Protein AF-A0A484YVV5-F1 (afdb_monomer_lite)

Foldseek 3Di:
DVVVVVVVVVVVVVPDDPCNVVVVLVVVLVVCCVVPVVVSVVVVVVSVVVCVVVDDPPQQVCLQVVLVVLVVVVVVVVVVCVVDVPDDDDPVNVVVSVVSSVVSCVRYPDPVVVVVVVVPPPPPCVVVDPDDDDDDDDDDDDDDDDDDFDDDPNDTDDDD

Structure (mmCIF, N/CA/C/O backbone):
data_AF-A0A484YVV5-F1
#
_entry.id   AF-A0A484YVV5-F1
#
loop_
_atom_site.group_PDB
_atom_site.id
_atom_site.type_symbol
_atom_site.label_atom_id
_atom_site.label_alt_id
_atom_site.label_comp_id
_atom_site.label_asym_id
_atom_site.label_entity_id
_atom_site.label_seq_id
_atom_site.pdbx_PDB_ins_code
_atom_site.Cartn_x
_atom_site.Cartn_y
_atom_site.Cartn_z
_atom_site.occupancy
_atom_site.B_iso_or_equiv
_atom_site.auth_seq_id
_atom_site.auth_comp_id
_atom_site.auth_asym_id
_atom_site.auth_atom_id
_atom_site.pdbx_PDB_model_num
ATOM 1 N N . MET A 1 1 ? -11.527 -21.942 -30.616 1.00 62.88 1 MET A N 1
ATOM 2 C CA . MET A 1 1 ? -10.058 -21.786 -30.721 1.00 62.88 1 MET A CA 1
ATOM 3 C C . MET A 1 1 ? -9.545 -20.407 -30.316 1.00 62.88 1 MET A C 1
ATOM 5 O O . MET A 1 1 ? -8.577 -20.371 -29.570 1.00 62.88 1 MET A O 1
ATOM 9 N N . GLY A 1 2 ? -10.124 -19.282 -30.763 1.00 82.50 2 GLY A N 1
ATOM 10 C CA . GLY A 1 2 ? -9.693 -17.951 -30.287 1.00 82.50 2 GLY A CA 1
ATOM 11 C C . GLY A 1 2 ? -10.074 -17.674 -28.826 1.00 82.50 2 GLY A C 1
ATOM 12 O O . GLY A 1 2 ? -9.219 -17.324 -28.019 1.00 82.50 2 GLY A O 1
ATOM 13 N N . ILE A 1 3 ? -11.339 -17.938 -28.475 1.00 90.81 3 ILE A N 1
ATOM 14 C CA . ILE A 1 3 ? -11.891 -17.720 -27.126 1.00 90.81 3 ILE A CA 1
ATOM 15 C C . ILE A 1 3 ? -11.144 -18.524 -26.057 1.00 90.81 3 ILE A C 1
ATOM 17 O O . ILE A 1 3 ? -10.842 -17.990 -24.997 1.00 90.81 3 ILE A O 1
ATOM 21 N N . ASP A 1 4 ? -10.761 -19.765 -26.362 1.00 89.94 4 ASP A N 1
ATOM 22 C CA . ASP A 1 4 ? -10.043 -20.635 -25.423 1.00 89.94 4 ASP A CA 1
ATOM 23 C C . ASP A 1 4 ? -8.667 -20.054 -25.047 1.00 89.94 4 ASP A C 1
ATOM 25 O O . ASP A 1 4 ? -8.270 -20.073 -23.882 1.00 89.94 4 ASP A O 1
ATOM 29 N N . LYS A 1 5 ? -7.951 -19.468 -26.020 1.00 87.94 5 LYS A N 1
ATOM 30 C CA . LYS A 1 5 ? -6.664 -18.795 -25.779 1.00 87.94 5 LYS A CA 1
ATOM 31 C C . LYS A 1 5 ? -6.841 -17.524 -24.953 1.00 87.94 5 LYS A C 1
ATOM 33 O O . LYS A 1 5 ? -6.091 -17.312 -24.001 1.00 87.94 5 LYS A O 1
ATOM 38 N N . THR A 1 6 ? -7.847 -16.710 -25.269 1.00 89.38 6 THR A N 1
ATOM 39 C CA . THR A 1 6 ? -8.160 -15.497 -24.500 1.00 89.38 6 THR A CA 1
ATOM 40 C C . THR A 1 6 ? -8.554 -15.839 -23.062 1.00 89.38 6 THR A C 1
ATOM 42 O O . THR A 1 6 ? -8.088 -15.195 -22.126 1.00 89.38 6 THR A O 1
ATOM 45 N N . GLN A 1 7 ? -9.333 -16.903 -22.856 1.00 90.88 7 GLN A N 1
ATOM 46 C CA . GLN A 1 7 ? -9.727 -17.360 -21.524 1.00 90.88 7 GLN A CA 1
ATOM 47 C C . GLN A 1 7 ? -8.516 -17.816 -20.698 1.00 90.88 7 GLN A C 1
ATOM 49 O O . GLN A 1 7 ? -8.401 -17.461 -19.524 1.00 90.88 7 GLN A O 1
ATOM 54 N N . GLN A 1 8 ? -7.570 -18.532 -21.313 1.00 90.50 8 GLN A N 1
ATOM 55 C CA . GLN A 1 8 ? -6.312 -18.911 -20.662 1.00 90.50 8 GLN A CA 1
ATOM 56 C C . GLN A 1 8 ? -5.442 -17.693 -20.316 1.00 90.50 8 GLN A C 1
ATOM 58 O O . GLN A 1 8 ? -4.835 -17.656 -19.244 1.00 90.50 8 GLN A O 1
ATOM 63 N N . GLN A 1 9 ? -5.395 -16.681 -21.188 1.00 87.44 9 GLN A N 1
ATOM 64 C CA . GLN A 1 9 ? -4.662 -15.439 -20.927 1.00 87.44 9 GLN A CA 1
ATOM 65 C C . GLN A 1 9 ? -5.273 -14.649 -19.764 1.00 87.44 9 GLN A C 1
ATOM 67 O O . GLN A 1 9 ? -4.542 -14.253 -18.856 1.00 87.44 9 GLN A O 1
ATOM 72 N N . LEU A 1 10 ? -6.597 -14.484 -19.735 1.00 89.81 10 LEU A N 1
ATOM 73 C CA . LEU A 1 10 ? -7.298 -13.814 -18.635 1.00 89.81 10 LEU A CA 1
ATOM 74 C C . LEU A 1 10 ? -7.107 -14.562 -17.310 1.00 89.81 10 LEU A C 1
ATOM 76 O O . LEU A 1 10 ? -6.775 -13.949 -16.296 1.00 89.81 10 LEU A O 1
ATOM 80 N N . ALA A 1 11 ? -7.213 -15.894 -17.325 1.00 90.44 11 ALA A N 1
ATOM 81 C CA . ALA A 1 11 ? -6.955 -16.717 -16.146 1.00 90.44 11 ALA A CA 1
ATOM 82 C C . ALA A 1 11 ? -5.512 -16.576 -15.637 1.00 90.44 11 ALA A C 1
ATOM 84 O O . ALA A 1 11 ? -5.268 -16.658 -14.434 1.00 90.44 11 ALA A O 1
ATOM 85 N N . ARG A 1 12 ? -4.543 -16.349 -16.532 1.00 87.12 12 ARG A N 1
ATOM 86 C CA . ARG A 1 12 ? -3.152 -16.091 -16.148 1.00 87.12 12 ARG A CA 1
ATOM 87 C C . ARG A 1 12 ? -2.987 -14.711 -15.516 1.00 87.12 12 ARG A C 1
ATOM 89 O O . ARG A 1 12 ? -2.306 -14.624 -14.499 1.00 87.12 12 ARG A O 1
ATOM 96 N N . LEU A 1 13 ? -3.615 -13.673 -16.075 1.00 88.19 13 LEU A N 1
ATOM 97 C CA . LEU A 1 13 ? -3.556 -12.307 -15.537 1.00 88.19 13 LEU A CA 1
ATOM 98 C C . LEU A 1 13 ? -4.133 -12.228 -14.120 1.00 88.19 13 LEU A C 1
ATOM 100 O O . LEU A 1 13 ? -3.505 -11.646 -13.243 1.00 88.19 13 LEU A O 1
ATOM 104 N N . LEU A 1 14 ? -5.260 -12.899 -13.868 1.00 86.69 14 LEU A N 1
ATOM 105 C CA . LEU A 1 14 ? -5.895 -12.936 -12.543 1.00 86.69 14 LEU A CA 1
ATOM 106 C C . LEU A 1 14 ? -5.056 -13.645 -11.465 1.00 86.69 14 LEU A C 1
ATOM 108 O O . LEU A 1 14 ? -5.332 -13.497 -10.279 1.00 86.69 14 LEU A O 1
ATOM 112 N N . ARG A 1 15 ? -4.046 -14.432 -11.857 1.00 87.38 15 ARG A N 1
ATOM 113 C CA . ARG A 1 15 ? -3.142 -15.138 -10.930 1.00 87.38 15 ARG A CA 1
ATOM 114 C C . ARG A 1 15 ? -1.851 -14.369 -10.650 1.00 87.38 15 ARG A C 1
ATOM 116 O O . ARG A 1 15 ? -1.049 -14.832 -9.839 1.00 87.38 15 ARG A O 1
ATOM 123 N N . LEU A 1 16 ? -1.614 -13.246 -11.330 1.00 85.88 16 LEU A N 1
ATOM 124 C CA . LEU A 1 16 ? -0.447 -12.405 -11.076 1.00 85.88 16 LEU A CA 1
ATOM 125 C C . LEU A 1 16 ? -0.608 -11.664 -9.746 1.00 85.88 16 LEU A C 1
ATOM 127 O O . LEU A 1 16 ? -1.718 -11.347 -9.323 1.00 85.88 16 LEU A O 1
ATOM 131 N N . LYS A 1 17 ? 0.515 -11.379 -9.079 1.00 82.62 17 LYS A N 1
ATOM 132 C CA . LYS A 1 17 ? 0.488 -10.512 -7.900 1.00 82.62 17 LYS A CA 1
ATOM 133 C C . LYS A 1 17 ? 0.127 -9.073 -8.322 1.00 82.62 17 LYS A C 1
ATOM 135 O O . LYS A 1 17 ? 0.503 -8.670 -9.424 1.00 82.62 17 LYS A O 1
ATOM 140 N N . PRO A 1 18 ? -0.525 -8.278 -7.453 1.00 77.94 18 PRO A N 1
ATOM 141 C CA . PRO A 1 18 ? -0.880 -6.886 -7.753 1.00 77.94 18 PRO A CA 1
ATOM 142 C C . PRO A 1 18 ? 0.322 -5.994 -8.107 1.00 77.94 18 PRO A C 1
ATOM 144 O O . PRO A 1 18 ? 0.188 -5.044 -8.868 1.00 77.94 18 PRO A O 1
ATOM 147 N N . ASP A 1 19 ? 1.509 -6.323 -7.596 1.00 82.12 19 ASP A N 1
ATOM 148 C CA . ASP A 1 19 ? 2.779 -5.632 -7.841 1.00 82.12 19 ASP A CA 1
ATOM 149 C C . ASP A 1 19 ? 3.556 -6.182 -9.050 1.00 82.12 19 ASP A C 1
ATOM 151 O O . ASP A 1 19 ? 4.686 -5.757 -9.303 1.00 82.12 19 ASP A O 1
ATOM 155 N N . TRP A 1 20 ? 2.987 -7.126 -9.814 1.00 86.44 20 TRP A N 1
ATOM 156 C CA . TRP A 1 20 ? 3.711 -7.820 -10.883 1.00 86.44 20 TRP A CA 1
ATOM 157 C C . TRP A 1 20 ? 4.346 -6.851 -11.887 1.00 86.44 20 TRP A C 1
ATOM 159 O O . TRP A 1 20 ? 5.523 -7.007 -12.205 1.00 86.44 20 TRP A O 1
ATOM 169 N N . ALA A 1 21 ? 3.613 -5.825 -12.328 1.00 87.38 21 ALA A N 1
ATOM 170 C CA . ALA A 1 21 ? 4.118 -4.849 -13.295 1.00 87.38 21 ALA A CA 1
ATOM 171 C C . ALA A 1 21 ? 5.351 -4.091 -12.770 1.00 87.38 21 ALA A C 1
ATOM 173 O O . ALA A 1 21 ? 6.314 -3.897 -13.511 1.00 87.38 21 ALA A O 1
ATOM 174 N N . VAL A 1 22 ? 5.353 -3.738 -11.478 1.00 88.00 22 VAL A N 1
ATOM 175 C CA . VAL A 1 22 ? 6.482 -3.060 -10.828 1.00 88.00 22 VAL A CA 1
ATOM 176 C C . VAL A 1 22 ? 7.672 -4.015 -10.705 1.00 88.00 22 VAL A C 1
ATOM 178 O O . VAL A 1 22 ? 8.767 -3.723 -11.182 1.00 88.00 22 VAL A O 1
ATOM 181 N N . SER A 1 23 ? 7.444 -5.215 -10.168 1.00 87.19 23 SER A N 1
ATOM 182 C CA . SER A 1 23 ? 8.507 -6.214 -9.980 1.00 87.19 23 SER A CA 1
ATOM 183 C C . SER A 1 23 ? 9.170 -6.643 -11.298 1.00 87.19 23 SER A C 1
ATOM 185 O O . SER A 1 23 ? 10.386 -6.862 -11.360 1.00 87.19 23 SER A O 1
ATOM 187 N N . TYR A 1 24 ? 8.382 -6.737 -12.372 1.00 89.94 24 TYR A N 1
ATOM 188 C CA . TYR A 1 24 ? 8.872 -7.070 -13.699 1.00 89.94 24 TYR A CA 1
ATOM 189 C C . TYR A 1 24 ? 9.663 -5.909 -14.309 1.00 89.94 24 TYR A C 1
ATOM 191 O O . TYR A 1 24 ? 10.770 -6.139 -14.800 1.00 89.94 24 TYR A O 1
ATOM 199 N N . GLY A 1 25 ? 9.175 -4.668 -14.209 1.00 90.81 25 GLY A N 1
ATOM 200 C CA . GLY A 1 25 ? 9.926 -3.488 -14.646 1.00 90.81 25 GLY A CA 1
ATOM 201 C C . GLY A 1 25 ? 11.266 -3.332 -13.917 1.00 90.81 25 GLY A C 1
ATOM 202 O O . GLY A 1 25 ? 12.293 -3.140 -14.568 1.00 90.81 25 GLY A O 1
ATOM 203 N N . ASP A 1 26 ? 11.312 -3.580 -12.605 1.00 92.12 26 ASP A N 1
ATOM 204 C CA . ASP A 1 26 ? 12.568 -3.611 -11.838 1.00 92.12 26 ASP A CA 1
ATOM 205 C C . ASP A 1 26 ? 13.544 -4.675 -12.352 1.00 92.12 26 ASP A C 1
ATOM 207 O O . ASP A 1 26 ? 14.765 -4.504 -12.301 1.00 92.12 26 ASP A O 1
ATOM 211 N N . SER A 1 27 ? 13.029 -5.818 -12.811 1.00 93.00 27 SER A N 1
ATOM 212 C CA . SER A 1 27 ? 13.861 -6.870 -13.399 1.00 93.00 27 SER A CA 1
ATOM 213 C C . SER A 1 27 ? 14.438 -6.449 -14.754 1.00 93.00 27 SER A C 1
ATOM 215 O O . SER A 1 27 ? 15.595 -6.761 -15.037 1.00 93.00 27 SER A O 1
ATOM 217 N N . LEU A 1 28 ? 13.675 -5.709 -15.567 1.00 93.44 28 LEU A N 1
ATOM 218 C CA . LEU A 1 28 ? 14.128 -5.181 -16.856 1.00 93.44 28 LEU A CA 1
ATOM 219 C C . LEU A 1 28 ? 15.186 -4.094 -16.664 1.00 93.44 28 LEU A C 1
ATOM 221 O O . LEU A 1 28 ? 16.226 -4.132 -17.316 1.00 93.44 28 LEU A O 1
ATOM 225 N N . VAL A 1 29 ? 14.968 -3.178 -15.719 1.00 95.56 29 VAL A N 1
ATOM 226 C CA . VAL A 1 29 ? 15.944 -2.139 -15.368 1.00 95.56 29 VAL A CA 1
ATOM 227 C C . VAL A 1 29 ? 17.234 -2.760 -14.841 1.00 95.56 29 VAL A C 1
ATOM 229 O O . VAL A 1 29 ? 18.317 -2.366 -15.266 1.00 95.56 29 VAL A O 1
ATOM 232 N N . ARG A 1 30 ? 17.150 -3.779 -13.976 1.00 94.62 30 ARG A N 1
ATOM 233 C CA . ARG A 1 30 ? 18.340 -4.502 -13.497 1.00 94.62 30 ARG A CA 1
ATOM 234 C C . ARG A 1 30 ? 19.103 -5.187 -14.627 1.00 94.62 30 ARG A C 1
ATOM 236 O O . ARG A 1 30 ? 20.331 -5.115 -14.654 1.00 94.62 30 ARG A O 1
ATOM 243 N N . GLN A 1 31 ? 18.399 -5.818 -15.565 1.00 95.06 31 GLN A N 1
ATOM 244 C CA . GLN A 1 31 ? 19.026 -6.410 -16.750 1.00 95.06 31 GLN A CA 1
ATOM 245 C C . GLN A 1 31 ? 19.707 -5.338 -17.608 1.00 95.06 31 GLN A C 1
ATOM 247 O O . GLN A 1 31 ? 20.873 -5.492 -17.961 1.00 95.06 31 GLN A O 1
ATOM 252 N N . ALA A 1 32 ? 19.028 -4.219 -17.868 1.00 94.12 32 ALA A N 1
ATOM 253 C CA . ALA A 1 32 ? 19.579 -3.107 -18.635 1.00 94.12 32 ALA A CA 1
ATOM 254 C C . ALA A 1 32 ? 20.817 -2.491 -17.965 1.00 94.12 32 ALA A C 1
ATOM 256 O O . ALA A 1 32 ? 21.806 -2.242 -18.642 1.00 94.12 32 ALA A O 1
ATOM 257 N N . LEU A 1 33 ? 20.807 -2.311 -16.642 1.00 94.69 33 LEU A N 1
ATOM 258 C CA . LEU A 1 33 ? 21.962 -1.819 -15.881 1.00 94.69 33 LEU A CA 1
ATOM 259 C C . LEU A 1 33 ? 23.134 -2.807 -15.873 1.00 94.69 33 LEU A C 1
ATOM 261 O O . LEU A 1 33 ? 24.283 -2.384 -15.807 1.00 94.69 33 LEU A O 1
ATOM 265 N N . THR A 1 34 ? 22.855 -4.110 -15.954 1.00 93.94 34 THR A N 1
ATOM 266 C CA . THR A 1 34 ? 23.894 -5.149 -16.035 1.00 93.94 34 THR A CA 1
ATOM 267 C C . THR A 1 34 ? 24.560 -5.158 -17.411 1.00 93.94 34 THR A C 1
ATOM 269 O O . THR A 1 34 ? 25.771 -5.336 -17.506 1.00 93.94 34 THR A O 1
ATOM 272 N N . LEU A 1 35 ? 23.777 -4.960 -18.475 1.00 94.69 35 LEU A N 1
ATOM 273 C CA . LEU A 1 35 ? 24.260 -4.994 -19.858 1.00 94.69 35 LEU A CA 1
ATOM 274 C C . LEU A 1 35 ? 24.855 -3.651 -20.316 1.00 94.69 35 LEU A C 1
ATOM 276 O O . LEU A 1 35 ? 25.836 -3.637 -21.056 1.00 94.69 35 LEU A O 1
ATOM 280 N N . TRP A 1 36 ? 24.287 -2.530 -19.862 1.00 93.62 36 TRP A N 1
ATOM 281 C CA . TRP A 1 36 ? 24.638 -1.167 -20.276 1.00 93.62 36 TRP A CA 1
ATOM 282 C C . TRP A 1 36 ? 24.616 -0.193 -19.085 1.00 93.62 36 TRP A C 1
ATOM 284 O O . TRP A 1 36 ? 23.712 0.641 -18.970 1.00 93.62 36 TRP A O 1
ATOM 294 N N . PRO A 1 37 ? 25.606 -0.262 -18.181 1.00 89.12 37 PRO A N 1
ATOM 295 C CA . PRO A 1 37 ? 25.581 0.476 -16.919 1.00 89.12 37 PRO A CA 1
ATOM 296 C C . PRO A 1 37 ? 25.575 2.001 -17.079 1.00 89.12 37 PRO A C 1
ATOM 298 O O . PRO A 1 37 ? 24.992 2.682 -16.243 1.00 89.12 37 PRO A O 1
ATOM 301 N N . GLU A 1 38 ? 26.179 2.563 -18.130 1.00 90.50 38 GLU A N 1
ATOM 302 C CA . GLU A 1 38 ? 26.177 4.019 -18.348 1.00 90.50 38 GLU A CA 1
ATOM 303 C C . GLU A 1 38 ? 24.904 4.498 -19.056 1.00 90.50 38 GLU A C 1
ATOM 305 O O . GLU A 1 38 ? 24.317 5.507 -18.669 1.00 90.50 38 GLU A O 1
ATOM 310 N N . GLN A 1 39 ? 24.431 3.752 -20.056 1.00 90.50 39 GLN A N 1
ATOM 311 C CA . GLN A 1 39 ? 23.272 4.138 -20.862 1.00 90.50 39 GLN A CA 1
ATOM 312 C C . GLN A 1 39 ? 21.940 3.870 -20.146 1.00 90.50 39 GLN A C 1
ATOM 314 O O . GLN A 1 39 ? 20.964 4.579 -20.385 1.00 90.50 39 GLN A O 1
ATOM 319 N N . ALA A 1 40 ? 21.883 2.880 -19.248 1.00 92.56 40 ALA A N 1
ATOM 320 C CA . ALA A 1 40 ? 20.659 2.511 -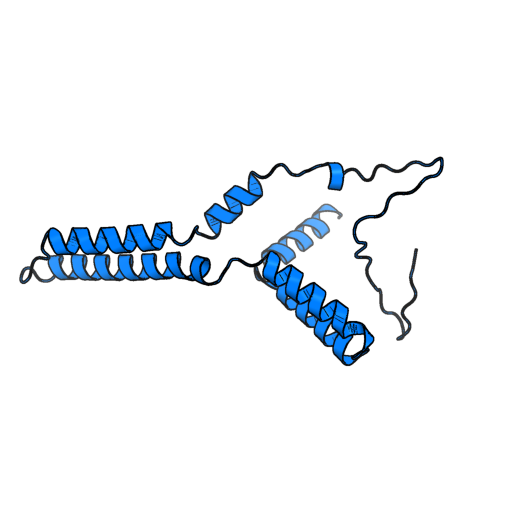18.535 1.00 92.56 40 ALA A CA 1
ATOM 321 C C . ALA A 1 40 ? 20.412 3.314 -17.241 1.00 92.56 40 ALA A C 1
ATOM 323 O O . ALA A 1 40 ? 19.322 3.224 -16.678 1.00 92.56 40 ALA A O 1
ATOM 324 N N . LYS A 1 41 ? 21.365 4.134 -16.771 1.00 92.19 41 LYS A N 1
ATOM 325 C CA . LYS A 1 41 ? 21.170 5.047 -15.622 1.00 92.19 41 LYS A CA 1
ATOM 326 C C . LYS A 1 41 ? 19.941 5.961 -15.759 1.00 92.19 41 LYS A C 1
ATOM 328 O O . LYS A 1 41 ? 19.117 5.949 -14.843 1.00 92.19 41 LYS A O 1
ATOM 333 N N . PRO A 1 42 ? 19.763 6.726 -16.856 1.00 94.31 42 PRO A N 1
ATOM 334 C CA . PRO A 1 42 ? 18.574 7.563 -17.023 1.00 94.31 42 PRO A CA 1
ATOM 335 C C . PRO A 1 42 ? 17.283 6.736 -17.101 1.00 94.31 42 PRO A C 1
ATOM 337 O O . PRO A 1 42 ? 16.274 7.138 -16.529 1.00 94.31 42 PRO A O 1
ATOM 340 N N . LEU A 1 43 ? 17.323 5.551 -17.725 1.00 92.62 43 LEU A N 1
ATOM 341 C CA . LEU A 1 43 ? 16.182 4.631 -17.784 1.00 92.62 43 LEU A CA 1
ATOM 342 C C . LEU A 1 43 ? 15.761 4.167 -16.381 1.00 92.62 43 LEU A C 1
ATOM 344 O O . LEU A 1 43 ? 14.577 4.171 -16.053 1.00 92.62 43 LEU A O 1
ATOM 348 N N . ALA A 1 44 ? 16.729 3.801 -15.538 1.00 92.44 44 ALA A N 1
ATOM 349 C CA . ALA A 1 44 ? 16.476 3.387 -14.163 1.00 92.44 44 ALA A CA 1
ATOM 350 C C . ALA A 1 44 ? 15.860 4.516 -13.325 1.00 92.44 44 ALA A C 1
ATOM 352 O O . ALA A 1 44 ? 14.904 4.287 -12.584 1.00 92.44 44 ALA A O 1
ATOM 353 N N . GLN A 1 45 ? 16.372 5.742 -13.475 1.00 93.12 45 GLN A N 1
ATOM 354 C CA . GLN A 1 45 ? 15.833 6.917 -12.788 1.00 93.12 45 GLN A CA 1
ATOM 355 C C . GLN A 1 45 ? 14.404 7.233 -13.236 1.00 93.12 45 GLN A C 1
ATOM 357 O O . GLN A 1 45 ? 13.538 7.479 -12.398 1.00 93.12 45 GLN A O 1
ATOM 362 N N . GLN A 1 46 ? 14.143 7.189 -14.541 1.00 92.44 46 GLN A N 1
ATOM 363 C CA . GLN A 1 46 ? 12.813 7.427 -15.092 1.00 92.44 46 GLN A CA 1
ATOM 364 C C . GLN A 1 46 ? 11.804 6.383 -14.603 1.00 92.44 46 GLN A C 1
ATOM 366 O O . GLN A 1 46 ? 10.703 6.740 -14.187 1.00 92.44 46 GLN A O 1
ATOM 371 N N . TRP A 1 47 ? 12.187 5.105 -14.599 1.00 92.50 47 TRP A N 1
ATOM 372 C CA . TRP A 1 47 ? 11.358 4.029 -14.062 1.00 92.50 47 TRP A CA 1
ATOM 373 C C . TRP A 1 47 ? 11.026 4.252 -12.582 1.00 92.50 47 TRP A C 1
ATOM 375 O O . TRP A 1 47 ? 9.860 4.204 -12.195 1.00 92.50 47 TRP A O 1
ATOM 385 N N . GLN A 1 48 ?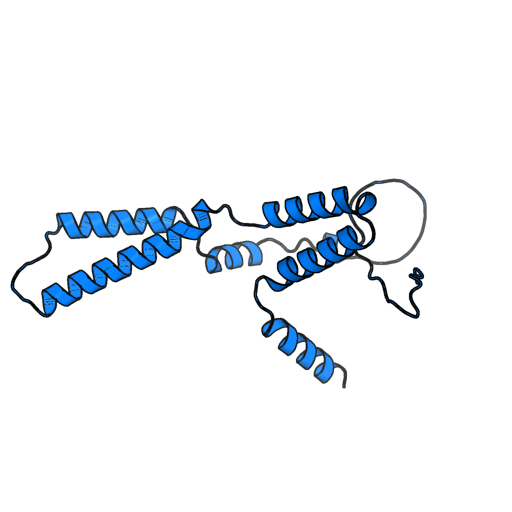 12.026 4.586 -11.761 1.00 90.19 48 GLN A N 1
ATOM 386 C CA . GLN A 1 48 ? 11.814 4.860 -10.340 1.00 90.19 48 GLN A CA 1
ATOM 387 C C . GLN A 1 48 ? 10.862 6.044 -10.116 1.00 90.19 48 GLN A C 1
ATOM 389 O O . GLN A 1 48 ? 10.009 5.982 -9.233 1.00 90.19 48 GLN A O 1
ATOM 394 N N . GLN A 1 49 ? 10.976 7.106 -10.920 1.00 88.12 49 GLN A N 1
ATOM 395 C CA . GLN A 1 49 ? 10.067 8.254 -10.855 1.00 88.12 49 GLN A CA 1
ATOM 396 C C . GLN A 1 49 ? 8.635 7.874 -11.239 1.00 88.12 49 GLN A C 1
ATOM 398 O O . GLN A 1 49 ? 7.703 8.303 -10.567 1.00 88.12 49 GLN A O 1
ATOM 403 N N . GLN A 1 50 ? 8.448 7.051 -12.274 1.00 86.94 50 GLN A N 1
ATOM 404 C CA . GLN A 1 50 ? 7.122 6.576 -12.682 1.00 86.94 50 GLN A CA 1
ATOM 405 C C . GLN A 1 50 ? 6.479 5.697 -11.608 1.00 86.94 50 GLN A C 1
ATOM 407 O O . GLN A 1 50 ? 5.315 5.899 -11.271 1.00 86.94 50 GLN A O 1
ATOM 412 N N . VAL A 1 51 ? 7.244 4.768 -11.027 1.00 86.56 51 VAL A N 1
ATOM 413 C CA . VAL A 1 51 ? 6.764 3.921 -9.928 1.00 86.56 51 VAL A CA 1
ATOM 414 C C . VAL A 1 51 ? 6.421 4.769 -8.706 1.00 86.56 51 VAL A C 1
ATOM 416 O O . VAL A 1 51 ? 5.367 4.568 -8.115 1.00 86.56 51 VAL A O 1
ATOM 419 N N . ALA A 1 52 ? 7.257 5.745 -8.348 1.00 84.00 52 ALA A N 1
ATOM 420 C CA . ALA A 1 52 ? 6.994 6.637 -7.220 1.00 84.00 52 ALA A CA 1
ATOM 421 C C . ALA A 1 52 ? 5.784 7.556 -7.455 1.00 84.00 52 ALA A C 1
ATOM 423 O O . ALA A 1 52 ? 5.034 7.809 -6.520 1.00 84.00 52 ALA A O 1
ATOM 424 N N . ALA A 1 53 ? 5.572 8.028 -8.687 1.00 79.19 53 ALA A N 1
ATOM 425 C CA . ALA A 1 53 ? 4.422 8.856 -9.051 1.00 79.19 53 ALA A CA 1
ATOM 426 C C . ALA A 1 53 ? 3.105 8.065 -9.086 1.00 79.19 53 ALA A C 1
ATOM 428 O O . ALA A 1 53 ? 2.045 8.628 -8.829 1.00 79.19 53 ALA A O 1
ATOM 429 N N . ALA A 1 54 ? 3.169 6.769 -9.405 1.00 74.12 54 ALA A N 1
ATOM 430 C CA . ALA A 1 54 ? 2.026 5.860 -9.365 1.00 74.12 54 ALA A CA 1
ATOM 431 C C . ALA A 1 54 ? 1.796 5.237 -7.974 1.00 74.12 54 ALA A C 1
ATOM 433 O O . ALA A 1 54 ? 0.762 4.609 -7.745 1.00 74.12 54 ALA A O 1
ATOM 434 N N . ALA A 1 55 ? 2.755 5.375 -7.054 1.00 72.94 55 ALA A N 1
ATOM 435 C CA . ALA A 1 55 ? 2.658 4.856 -5.701 1.00 72.94 55 ALA A CA 1
ATOM 436 C C . ALA A 1 55 ? 1.908 5.827 -4.787 1.00 72.94 55 ALA A C 1
ATOM 438 O O . ALA A 1 55 ? 2.057 7.045 -4.854 1.00 72.94 55 ALA A O 1
ATOM 439 N N . LEU A 1 56 ? 1.144 5.253 -3.865 1.00 68.62 56 LEU A N 1
ATOM 440 C CA . LEU A 1 56 ? 0.548 5.999 -2.768 1.00 68.62 56 LEU A CA 1
ATOM 441 C C . LEU A 1 56 ? 1.621 6.389 -1.749 1.00 68.62 56 LEU A C 1
ATOM 443 O O . LEU A 1 56 ? 2.502 5.574 -1.445 1.00 68.62 56 LEU A O 1
ATOM 447 N N . PRO A 1 57 ? 1.565 7.608 -1.190 1.00 67.00 57 PRO A N 1
ATOM 448 C CA . PRO A 1 57 ? 2.516 8.017 -0.173 1.00 67.00 57 PRO A CA 1
ATOM 449 C C . PRO A 1 57 ? 2.376 7.116 1.063 1.00 67.00 57 PRO A C 1
ATOM 451 O O . PRO A 1 57 ? 1.279 6.825 1.531 1.00 67.00 57 PRO A O 1
ATOM 454 N N . ALA A 1 58 ? 3.510 6.703 1.636 1.00 63.50 58 ALA A N 1
ATOM 455 C CA . ALA A 1 58 ? 3.573 5.833 2.816 1.00 63.50 58 ALA A CA 1
ATOM 456 C C . ALA A 1 58 ? 2.619 6.189 3.986 1.00 63.50 58 ALA A C 1
ATOM 458 O O . ALA A 1 58 ? 2.053 5.259 4.566 1.00 63.50 58 ALA A O 1
ATOM 459 N N . PRO A 1 59 ? 2.388 7.469 4.360 1.00 62.50 59 PRO A N 1
ATOM 460 C CA . PRO A 1 59 ? 1.412 7.803 5.405 1.00 62.50 59 PRO A CA 1
ATOM 461 C C . PRO A 1 59 ? -0.034 7.392 5.072 1.00 62.50 59 PRO A C 1
ATOM 463 O O . PRO A 1 59 ? -0.787 7.064 5.988 1.00 62.50 59 PRO A O 1
ATOM 466 N N . GLU A 1 60 ? -0.413 7.346 3.793 1.00 65.00 60 GLU A N 1
ATOM 467 C CA . GLU A 1 60 ? -1.743 6.901 3.350 1.00 65.00 60 GLU A CA 1
ATOM 468 C C . GLU A 1 60 ? -1.879 5.372 3.340 1.00 65.00 60 GLU A C 1
ATOM 470 O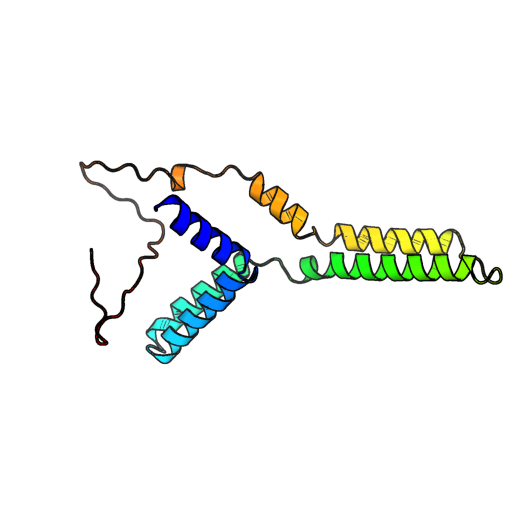 O . GLU A 1 60 ? -2.989 4.854 3.340 1.00 65.00 60 GLU A O 1
ATOM 475 N N . LEU A 1 61 ? -0.769 4.629 3.387 1.00 65.50 61 LEU A N 1
ATOM 476 C CA . LEU A 1 61 ? -0.789 3.162 3.416 1.00 65.50 61 LEU A CA 1
ATOM 477 C C . LEU A 1 61 ? -1.034 2.602 4.826 1.00 65.50 61 LEU A C 1
ATOM 479 O O . LEU A 1 61 ? -1.595 1.516 4.978 1.00 65.50 61 LEU A O 1
ATOM 483 N N . ASN A 1 62 ? -0.637 3.339 5.867 1.00 72.88 62 ASN A N 1
ATOM 484 C CA . ASN A 1 62 ? -0.652 2.832 7.243 1.00 72.88 62 ASN A CA 1
ATOM 485 C C . ASN A 1 62 ? -1.947 3.148 8.004 1.00 72.88 62 ASN A C 1
ATOM 487 O O . ASN A 1 62 ? -2.344 2.365 8.867 1.00 72.88 62 ASN A O 1
ATOM 491 N N . GLY A 1 63 ? -2.640 4.248 7.679 1.00 76.19 63 GLY A N 1
ATOM 492 C CA . GLY A 1 63 ? -3.807 4.708 8.447 1.00 76.19 63 GLY A CA 1
ATOM 493 C C . GLY A 1 63 ? -4.958 3.694 8.508 1.00 76.19 63 GLY A C 1
ATOM 494 O O . GLY A 1 63 ? -5.565 3.515 9.563 1.00 76.19 63 GLY A O 1
ATOM 495 N N . TRP A 1 64 ? -5.211 2.954 7.423 1.00 77.12 64 TRP A N 1
ATOM 496 C CA . TRP A 1 64 ? -6.239 1.907 7.395 1.00 77.12 64 TRP A CA 1
ATOM 497 C C . TRP A 1 64 ? -5.877 0.720 8.297 1.00 77.12 64 TRP A C 1
ATOM 499 O O . TRP A 1 64 ? -6.685 0.288 9.121 1.00 77.12 64 TRP A O 1
ATOM 509 N N . HIS A 1 65 ? -4.640 0.222 8.188 1.00 77.88 65 HIS A N 1
ATOM 510 C CA . HIS A 1 65 ? -4.138 -0.877 9.015 1.00 77.88 65 HIS A CA 1
ATOM 511 C C . HIS A 1 65 ? -4.112 -0.507 10.507 1.00 77.88 65 HIS A C 1
ATOM 513 O O . HIS A 1 65 ? -4.523 -1.301 11.358 1.00 77.88 65 HIS A O 1
ATOM 519 N N . GLU A 1 66 ? -3.687 0.717 10.832 1.00 82.19 66 GLU A N 1
ATOM 520 C CA . GLU A 1 66 ? -3.733 1.259 12.192 1.00 82.19 66 GLU A CA 1
ATOM 521 C C . GLU A 1 66 ? -5.169 1.333 12.723 1.00 82.19 66 GLU A C 1
ATOM 523 O O . GLU A 1 66 ? -5.434 0.866 13.834 1.00 82.19 66 GLU A O 1
ATOM 528 N N . GLY A 1 67 ? -6.110 1.849 11.926 1.00 84.44 67 GLY A N 1
ATOM 529 C CA . GLY A 1 67 ? -7.525 1.919 12.295 1.00 84.44 67 GLY A CA 1
ATOM 530 C C . GLY A 1 67 ? -8.136 0.537 12.544 1.00 84.44 67 GLY A C 1
ATOM 531 O O . GLY A 1 67 ? -8.813 0.336 13.553 1.00 84.44 67 GLY A O 1
ATOM 532 N N . MET A 1 68 ? -7.834 -0.447 11.691 1.00 82.88 68 MET A N 1
ATOM 533 C CA . MET A 1 68 ? -8.301 -1.829 11.857 1.00 82.88 68 MET A CA 1
ATOM 534 C C . MET A 1 68 ? -7.701 -2.496 13.102 1.00 82.88 68 MET A C 1
ATOM 536 O O . MET A 1 68 ? -8.396 -3.192 13.844 1.00 82.88 68 MET A O 1
ATOM 540 N N . THR A 1 69 ? -6.424 -2.230 13.384 1.00 85.44 69 THR A N 1
ATOM 541 C CA . THR A 1 69 ? -5.755 -2.707 14.602 1.00 85.44 69 THR A CA 1
ATOM 542 C C . THR A 1 69 ? -6.422 -2.133 15.853 1.00 85.44 69 THR A C 1
ATOM 544 O O . THR A 1 69 ? -6.708 -2.869 16.800 1.00 85.44 69 THR A O 1
ATOM 547 N N . GLN A 1 70 ? -6.719 -0.831 15.860 1.00 85.44 70 GLN A N 1
ATOM 548 C CA . GLN A 1 70 ? -7.427 -0.181 16.966 1.00 85.44 70 GLN A CA 1
ATOM 549 C C . GLN A 1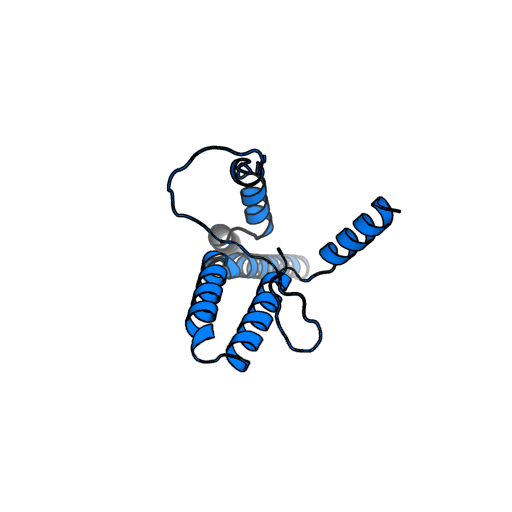 70 ? -8.853 -0.729 17.130 1.00 85.44 70 GLN A C 1
ATOM 551 O O . GLN A 1 70 ? -9.288 -0.974 18.259 1.00 85.44 70 GLN A O 1
ATOM 556 N N . LEU A 1 71 ? -9.562 -0.980 16.026 1.00 87.69 71 LEU A N 1
ATOM 557 C CA . LEU A 1 71 ? -10.896 -1.582 16.032 1.00 87.69 71 LEU A CA 1
ATOM 558 C C . LEU A 1 71 ? -10.876 -2.981 16.653 1.00 87.69 71 LEU A C 1
ATOM 560 O O . LEU A 1 71 ? -11.673 -3.259 17.551 1.00 87.69 71 LEU A O 1
ATOM 564 N N . GLN A 1 72 ? -9.922 -3.828 16.263 1.00 82.06 72 GLN A N 1
ATOM 565 C CA . GLN A 1 72 ? -9.748 -5.155 16.857 1.00 82.06 72 GLN A CA 1
ATOM 566 C C . GLN A 1 72 ? -9.448 -5.072 18.360 1.00 82.06 72 GLN A C 1
ATOM 568 O O . GLN A 1 72 ? -9.991 -5.847 19.149 1.00 82.06 72 GLN A O 1
ATOM 573 N N . GLN A 1 73 ? -8.615 -4.119 18.786 1.00 86.56 73 GLN A N 1
ATOM 574 C CA . GLN A 1 73 ? -8.316 -3.911 20.206 1.00 86.56 73 GLN A CA 1
ATOM 575 C C . GLN A 1 73 ? -9.557 -3.498 21.004 1.00 86.56 73 GLN A C 1
ATOM 577 O O . GLN A 1 73 ? -9.755 -3.992 22.117 1.00 86.56 73 GLN A O 1
ATOM 582 N N . LEU A 1 74 ? -10.404 -2.624 20.456 1.00 86.62 74 LEU A N 1
ATOM 583 C CA . LEU A 1 74 ? -11.665 -2.249 21.094 1.00 86.62 74 LEU A CA 1
ATOM 584 C C . LEU A 1 74 ? -12.642 -3.422 21.145 1.00 86.62 74 LEU A C 1
ATOM 586 O O . LEU A 1 74 ? -13.224 -3.653 22.200 1.00 86.62 74 LEU A O 1
ATOM 590 N N . ALA A 1 75 ? -12.783 -4.184 20.059 1.00 79.38 75 ALA A N 1
ATOM 591 C CA . ALA A 1 75 ? -13.627 -5.376 20.028 1.00 79.38 75 ALA A CA 1
ATOM 592 C C . ALA A 1 75 ? -13.195 -6.388 21.100 1.00 79.38 75 ALA A C 1
ATOM 594 O O . ALA A 1 75 ? -14.019 -6.835 21.892 1.00 79.38 75 ALA A O 1
ATOM 595 N N . ASN A 1 76 ? -11.890 -6.661 21.207 1.00 82.12 76 ASN A N 1
ATOM 596 C CA . ASN A 1 76 ? -11.338 -7.552 22.229 1.00 82.12 76 ASN A CA 1
ATOM 597 C C . ASN A 1 76 ? -11.599 -7.032 23.649 1.00 82.12 76 ASN A C 1
ATOM 599 O O . ASN A 1 76 ? -11.937 -7.809 24.541 1.00 82.12 76 ASN A O 1
ATOM 603 N N . ARG A 1 77 ? -11.460 -5.716 23.868 1.00 80.88 77 ARG A N 1
ATOM 604 C CA . ARG A 1 77 ? -11.780 -5.091 25.158 1.00 80.88 77 ARG A CA 1
ATOM 605 C C . ARG A 1 77 ? -13.259 -5.247 25.489 1.00 80.88 77 ARG A C 1
ATOM 607 O O . ARG A 1 77 ? -13.557 -5.677 26.592 1.00 80.88 77 ARG A O 1
ATOM 614 N N . LEU A 1 78 ? -14.161 -4.951 24.554 1.00 78.06 78 LEU A N 1
ATOM 615 C CA . LEU A 1 78 ? -15.606 -5.102 24.743 1.00 78.06 78 LEU A CA 1
ATOM 616 C C . LEU A 1 78 ? -15.999 -6.559 25.033 1.00 78.06 78 LEU A C 1
ATOM 618 O O . LEU A 1 78 ? -16.770 -6.796 25.956 1.00 78.06 78 LEU A O 1
ATOM 622 N N . ASN A 1 79 ? -15.415 -7.528 24.326 1.00 67.88 79 ASN A N 1
ATOM 623 C CA . ASN A 1 79 ? -15.672 -8.952 24.565 1.00 67.88 79 ASN A CA 1
ATOM 624 C C . ASN A 1 79 ? -15.205 -9.390 25.963 1.00 67.88 79 ASN A C 1
ATOM 626 O O . ASN A 1 79 ? -15.909 -10.103 26.673 1.00 67.88 79 ASN A O 1
ATOM 630 N N . ALA A 1 80 ? -14.045 -8.895 26.405 1.00 74.69 80 ALA A N 1
ATOM 631 C CA . ALA A 1 80 ? -13.532 -9.173 27.744 1.00 74.69 80 ALA A CA 1
ATOM 632 C C . ALA A 1 80 ? -14.399 -8.561 28.864 1.00 74.69 80 ALA A C 1
ATOM 634 O O . ALA A 1 80 ? -14.408 -9.091 29.976 1.00 74.69 80 ALA A O 1
ATOM 635 N N . LEU A 1 81 ? -15.124 -7.466 28.593 1.00 72.62 81 LEU A N 1
ATOM 636 C CA . LEU A 1 81 ? -16.104 -6.892 29.528 1.00 72.62 81 LEU A CA 1
ATOM 637 C C . LEU A 1 81 ? -17.343 -7.772 29.681 1.00 72.62 81 LEU A C 1
ATOM 639 O O . LEU A 1 81 ? -17.886 -7.861 30.782 1.00 72.62 81 LEU A O 1
ATOM 643 N N . ASP A 1 82 ? -17.782 -8.396 28.588 1.00 60.62 82 ASP A N 1
ATOM 644 C CA . ASP A 1 82 ? -18.933 -9.297 28.589 1.00 60.62 82 ASP A CA 1
ATOM 645 C C . ASP A 1 82 ? -18.609 -10.599 29.344 1.00 60.62 82 ASP A C 1
ATOM 647 O O . ASP A 1 82 ? -19.346 -11.012 30.243 1.00 60.62 82 ASP A O 1
ATOM 651 N N . GLU A 1 83 ? -17.432 -11.180 29.082 1.00 64.19 83 GLU A N 1
ATOM 652 C CA . GLU A 1 83 ? -16.963 -12.406 29.744 1.00 64.19 83 GLU A CA 1
ATOM 653 C C . GLU A 1 83 ? -16.595 -12.199 31.223 1.00 64.19 83 GLU A C 1
ATOM 655 O O . GLU A 1 83 ? -16.794 -13.088 32.056 1.00 64.19 83 GLU A O 1
ATOM 660 N N . LYS A 1 84 ? -16.055 -11.027 31.583 1.00 59.06 84 LYS A N 1
ATOM 661 C CA . LYS A 1 84 ? -15.702 -10.677 32.965 1.00 59.06 84 LYS A CA 1
ATOM 662 C C . LYS A 1 84 ? -16.458 -9.422 33.380 1.00 59.06 84 LYS A C 1
ATOM 664 O O . LYS A 1 84 ? -15.939 -8.313 33.260 1.00 59.06 84 LYS A O 1
ATOM 669 N N . ARG A 1 85 ? -17.632 -9.617 33.994 1.00 57.09 85 ARG A N 1
ATOM 670 C CA . ARG A 1 85 ? -18.503 -8.597 34.633 1.00 57.09 85 ARG A CA 1
ATOM 671 C C . ARG A 1 85 ? -17.851 -7.756 35.764 1.00 57.09 85 ARG A C 1
ATOM 673 O O . ARG A 1 85 ? -18.536 -7.327 36.688 1.00 57.09 85 ARG A O 1
ATOM 680 N N . GLY A 1 86 ? -16.532 -7.562 35.770 1.00 56.06 86 GLY A N 1
ATOM 681 C CA . GLY A 1 86 ? -15.777 -6.959 36.870 1.00 56.06 86 GLY A CA 1
ATOM 682 C C . GLY A 1 86 ? -15.274 -5.533 36.633 1.00 56.06 86 GLY A C 1
ATOM 683 O O . GLY A 1 86 ? -14.987 -4.848 37.610 1.00 56.06 86 GLY A O 1
ATOM 684 N N . LYS A 1 87 ? -15.134 -5.059 35.383 1.00 64.38 87 LYS A N 1
ATOM 685 C CA . LYS A 1 87 ? -14.506 -3.746 35.130 1.00 64.38 87 LYS A CA 1
ATOM 686 C C . LYS A 1 87 ? -15.031 -3.048 33.877 1.00 64.38 87 LYS A C 1
ATOM 688 O O . LYS A 1 87 ? -14.369 -3.086 32.859 1.00 64.38 87 LYS A O 1
ATOM 693 N N . TYR A 1 88 ? -16.195 -2.406 33.959 1.00 66.81 88 TYR A N 1
ATOM 694 C CA . TYR A 1 88 ? -16.809 -1.663 32.849 1.00 66.81 88 TYR A CA 1
ATOM 695 C C . TYR A 1 88 ? -15.863 -0.610 32.248 1.00 66.81 88 TYR A C 1
ATOM 697 O O . TYR A 1 88 ? -15.230 0.146 32.984 1.00 66.81 88 TYR A O 1
ATOM 705 N N . MET A 1 89 ? -15.802 -0.531 30.915 1.00 71.75 89 MET A N 1
ATOM 706 C CA . MET A 1 89 ? -15.196 0.613 30.231 1.00 71.75 89 MET A CA 1
ATOM 707 C C . MET A 1 89 ? -16.114 1.829 30.369 1.00 71.75 89 MET A C 1
ATOM 709 O O . MET A 1 89 ? -17.336 1.721 30.233 1.00 71.75 89 MET A O 1
ATOM 713 N N . THR A 1 90 ? -15.535 2.996 30.630 1.00 80.81 90 THR A N 1
ATOM 714 C CA . THR A 1 90 ? -16.290 4.246 30.713 1.00 80.81 90 THR A CA 1
ATOM 715 C C . THR A 1 90 ? -16.704 4.740 29.325 1.00 80.81 90 THR A C 1
ATOM 717 O O . THR A 1 90 ? -16.045 4.488 28.314 1.00 80.81 90 THR A O 1
ATOM 720 N N . VAL A 1 91 ? -17.782 5.526 29.265 1.00 75.00 91 VAL A N 1
ATOM 721 C CA . VAL A 1 91 ? -18.238 6.168 28.018 1.00 75.00 91 VAL A CA 1
ATOM 722 C C . VAL A 1 91 ? -17.144 7.069 27.416 1.00 75.00 91 VAL A C 1
ATOM 724 O O . VAL A 1 91 ? -17.039 7.177 26.196 1.00 75.00 91 VAL A O 1
ATOM 727 N N . SER A 1 92 ? -16.301 7.686 28.250 1.00 72.06 92 SER A N 1
ATOM 728 C CA . SER A 1 92 ? -15.177 8.528 27.814 1.00 72.06 92 SER A CA 1
ATOM 729 C C . SER A 1 92 ? -14.050 7.731 27.148 1.00 72.06 92 SER A C 1
ATOM 731 O O . SER A 1 92 ? -13.458 8.203 26.175 1.00 72.06 92 SER A O 1
ATOM 733 N N . GLU A 1 93 ? -13.781 6.512 27.620 1.00 79.06 93 GLU A N 1
ATOM 734 C CA . GLU A 1 93 ? -12.814 5.601 26.994 1.00 79.06 93 GLU A CA 1
ATOM 735 C C . GLU A 1 93 ? -13.333 5.075 25.651 1.00 79.06 93 GLU A C 1
ATOM 737 O O . GLU A 1 93 ? -12.587 5.073 24.671 1.00 79.06 93 GLU A O 1
ATOM 742 N N . LEU A 1 94 ? -14.624 4.721 25.566 1.00 84.31 94 LEU A N 1
ATOM 743 C CA . LEU A 1 94 ? -15.252 4.315 24.303 1.00 84.31 94 LEU A CA 1
ATOM 744 C C . LEU A 1 94 ? -15.197 5.439 23.263 1.00 84.31 94 LEU A C 1
ATOM 746 O O . LEU A 1 94 ? -14.767 5.214 22.134 1.00 84.31 94 LEU A O 1
ATOM 750 N N . LYS A 1 95 ? -15.600 6.657 23.645 1.00 81.50 95 LYS A N 1
ATOM 751 C CA . LYS A 1 95 ? -15.568 7.826 22.752 1.00 81.50 95 LYS A CA 1
ATOM 752 C C . LYS A 1 95 ? -14.156 8.115 22.251 1.00 81.50 95 LYS A C 1
ATOM 754 O O . LYS A 1 95 ? -13.983 8.359 21.062 1.00 81.50 95 LYS A O 1
ATOM 759 N N . SER A 1 96 ? -13.158 8.038 23.131 1.00 79.94 96 SER A N 1
ATOM 760 C CA . SER A 1 96 ? -11.753 8.219 22.748 1.00 79.94 96 SER A CA 1
ATOM 761 C C . SER A 1 96 ? -11.280 7.145 21.763 1.00 79.94 96 SER A C 1
ATOM 763 O O . SER A 1 96 ? -10.623 7.473 20.778 1.00 79.94 96 SER A O 1
ATOM 765 N N . ALA A 1 97 ? -11.651 5.879 21.979 1.00 81.69 97 ALA A N 1
ATOM 766 C CA . ALA A 1 97 ? -11.298 4.784 21.075 1.00 81.69 97 ALA A CA 1
ATOM 767 C C . ALA A 1 97 ? -11.950 4.939 19.689 1.00 81.69 97 ALA A C 1
ATOM 769 O O . ALA A 1 97 ? -11.277 4.800 18.671 1.00 81.69 97 ALA A O 1
ATOM 770 N N . VAL A 1 98 ? -13.239 5.289 19.645 1.00 83.69 98 VAL A N 1
ATOM 771 C CA . VAL A 1 98 ? -13.969 5.541 18.390 1.00 83.69 98 VAL A CA 1
ATOM 772 C C . VAL A 1 98 ? -13.390 6.748 17.644 1.00 83.69 98 VAL A C 1
ATOM 774 O O . VAL A 1 98 ? -13.223 6.700 16.424 1.00 83.69 98 VAL A O 1
ATOM 777 N N . PHE A 1 99 ? -13.039 7.818 18.363 1.00 82.88 99 PHE A N 1
ATOM 778 C CA . PHE A 1 99 ? -12.408 8.999 17.776 1.00 82.88 99 PHE A CA 1
ATOM 779 C C . PHE A 1 99 ? -11.045 8.669 17.153 1.00 82.88 99 PHE A C 1
ATOM 781 O O . PHE A 1 99 ? -10.789 9.066 16.018 1.00 82.88 99 PHE A O 1
ATOM 788 N N . ALA A 1 100 ? -10.205 7.891 17.844 1.00 80.81 100 ALA A N 1
ATOM 789 C CA . ALA A 1 100 ? -8.913 7.448 17.318 1.00 80.81 100 ALA A CA 1
ATOM 790 C C . ALA A 1 100 ? -9.064 6.638 16.017 1.00 80.81 100 ALA A C 1
ATOM 792 O O . ALA A 1 100 ? -8.386 6.935 15.036 1.00 80.81 100 ALA A O 1
ATOM 793 N N . MET A 1 101 ? -10.024 5.709 15.960 1.00 81.31 101 MET A N 1
ATOM 794 C CA . MET A 1 101 ? -10.291 4.925 14.745 1.00 81.31 101 MET A CA 1
ATOM 795 C C . MET A 1 101 ? -10.795 5.793 13.599 1.00 81.31 101 MET A C 1
ATOM 797 O O . MET A 1 101 ? -10.320 5.670 12.475 1.00 81.31 101 MET A O 1
ATOM 801 N N . THR A 1 102 ? -11.725 6.707 13.887 1.00 80.88 102 THR A N 1
ATOM 802 C CA . THR A 1 102 ? -12.250 7.658 12.895 1.00 80.88 102 THR A CA 1
ATOM 803 C C . THR A 1 102 ? -11.116 8.505 12.323 1.00 80.88 102 THR A C 1
ATOM 805 O O . THR A 1 102 ? -11.026 8.718 11.114 1.00 80.88 102 THR A O 1
ATOM 808 N N . GLN A 1 103 ? -10.197 8.942 13.181 1.00 80.31 103 GLN A N 1
ATOM 809 C CA . GLN A 1 103 ? -9.020 9.694 12.777 1.00 80.31 103 GLN A CA 1
ATOM 810 C C . GLN A 1 103 ? -8.040 8.860 11.934 1.00 80.31 103 GLN A C 1
ATOM 812 O O . GLN A 1 103 ? -7.449 9.401 11.003 1.00 80.31 103 GLN A O 1
ATOM 817 N N . SER A 1 104 ? -7.863 7.572 12.231 1.00 79.12 104 SER A N 1
ATOM 818 C CA . SER A 1 104 ? -7.039 6.658 11.427 1.00 79.12 104 SER A CA 1
ATOM 819 C C . SER A 1 104 ? -7.667 6.362 10.058 1.00 79.12 104 SER A C 1
ATOM 821 O O . SER A 1 104 ? -6.977 6.437 9.044 1.00 79.12 104 SER A O 1
ATOM 823 N N . PHE A 1 105 ? -8.983 6.136 9.995 1.00 78.75 105 PHE A N 1
ATOM 824 C CA . PHE A 1 105 ? -9.699 5.876 8.739 1.00 78.75 105 PHE A CA 1
ATOM 825 C C . PHE A 1 105 ? -9.819 7.106 7.832 1.00 78.75 105 PHE A C 1
ATOM 827 O O . PHE A 1 105 ? -9.855 6.972 6.616 1.00 78.75 105 PHE A O 1
ATOM 834 N N . THR A 1 106 ? -9.838 8.313 8.395 1.00 76.31 106 THR A N 1
ATOM 835 C CA . THR A 1 106 ? -9.843 9.561 7.606 1.00 76.31 106 THR A CA 1
ATOM 836 C C . THR A 1 106 ? -8.466 9.938 7.058 1.00 76.31 106 THR A C 1
ATOM 838 O O . THR A 1 106 ? -8.381 10.780 6.169 1.00 76.31 106 THR A O 1
ATOM 841 N N . ARG A 1 107 ? -7.385 9.326 7.560 1.00 73.44 107 ARG A N 1
ATOM 842 C CA . ARG A 1 107 ? -6.006 9.584 7.106 1.00 73.44 107 ARG A CA 1
ATOM 843 C C . ARG A 1 107 ? -5.576 8.737 5.909 1.00 73.44 107 ARG A C 1
ATOM 845 O O . ARG A 1 107 ? -4.577 9.070 5.286 1.00 73.44 107 ARG A O 1
ATOM 852 N N . ALA A 1 108 ? -6.288 7.652 5.615 1.00 69.06 108 ALA A N 1
ATOM 853 C CA . ALA A 1 108 ? -5.916 6.685 4.591 1.00 69.06 108 ALA A CA 1
ATOM 854 C C . ALA A 1 108 ? -7.165 6.185 3.864 1.00 69.06 108 ALA A C 1
ATOM 856 O O . ALA A 1 108 ? -7.990 5.483 4.451 1.00 69.06 108 ALA A O 1
ATOM 857 N N . ILE A 1 109 ? -7.297 6.537 2.586 1.00 68.75 109 ILE A N 1
ATOM 858 C CA . ILE A 1 109 ? -8.344 5.982 1.727 1.00 68.75 109 ILE A CA 1
ATOM 859 C C . ILE A 1 109 ? -7.977 4.514 1.449 1.00 68.75 109 ILE A C 1
ATOM 861 O O . ILE A 1 109 ? -6.856 4.257 1.010 1.00 68.75 109 ILE A O 1
ATOM 865 N N . PRO A 1 110 ? -8.870 3.541 1.700 1.00 68.56 110 PRO A N 1
ATOM 866 C CA . PRO A 1 110 ? -8.573 2.138 1.432 1.00 68.56 110 PRO A CA 1
ATOM 867 C C . PRO A 1 110 ? -8.387 1.882 -0.072 1.00 68.56 110 PRO A C 1
ATOM 869 O O . PRO A 1 110 ? -8.968 2.578 -0.912 1.00 68.56 110 PRO A O 1
ATOM 872 N N . ALA A 1 111 ? -7.600 0.856 -0.409 1.00 69.69 111 ALA A N 1
ATOM 873 C CA . ALA A 1 111 ? -7.257 0.510 -1.791 1.00 69.69 111 ALA A CA 1
ATOM 874 C C . ALA A 1 111 ? -8.501 0.274 -2.662 1.00 69.69 111 ALA A C 1
ATOM 876 O O . ALA A 1 111 ? -8.537 0.646 -3.833 1.00 69.69 111 ALA A O 1
ATOM 877 N N . GLU A 1 112 ? -9.556 -0.289 -2.082 1.00 65.75 112 GLU A N 1
ATOM 878 C CA . GLU A 1 112 ? -10.837 -0.524 -2.740 1.00 65.75 112 GLU A CA 1
ATOM 879 C C . GLU A 1 112 ? -11.523 0.783 -3.171 1.00 65.75 112 GLU A C 1
ATOM 881 O O . GLU A 1 112 ? -12.060 0.868 -4.276 1.00 65.75 112 GLU A O 1
ATOM 886 N N . GLU A 1 113 ? -11.478 1.826 -2.338 1.00 78.12 113 GLU A N 1
ATOM 887 C CA . GLU A 1 113 ? -12.076 3.127 -2.660 1.00 78.12 113 GLU A CA 1
ATOM 888 C C . GLU A 1 113 ? -11.223 3.896 -3.677 1.00 78.12 113 GLU A C 1
ATOM 890 O O . GLU A 1 113 ? -11.761 4.561 -4.562 1.00 78.12 113 GLU A O 1
ATOM 895 N N . GLN A 1 114 ? -9.902 3.731 -3.637 1.00 73.56 114 GLN A N 1
ATOM 896 C CA . GLN A 1 114 ? -9.011 4.247 -4.680 1.00 73.56 114 GLN A CA 1
ATOM 897 C C . GLN A 1 114 ? -9.301 3.588 -6.032 1.00 73.56 114 GLN A C 1
ATOM 899 O O . GLN A 1 114 ? -9.426 4.276 -7.045 1.00 73.56 114 GLN A O 1
ATOM 904 N N . LEU A 1 115 ? -9.494 2.266 -6.055 1.00 71.75 115 LEU A N 1
ATOM 905 C CA . LEU A 1 115 ? -9.887 1.539 -7.263 1.00 71.75 115 LEU A CA 1
ATOM 906 C C . LEU A 1 115 ? -11.253 1.993 -7.785 1.00 71.75 115 LEU A C 1
ATOM 908 O O . LEU A 1 115 ? -11.417 2.146 -8.999 1.00 71.75 115 LEU A O 1
ATOM 912 N N . ARG A 1 116 ? -12.223 2.265 -6.901 1.00 78.88 116 ARG A N 1
ATOM 913 C CA . ARG A 1 116 ? -13.518 2.840 -7.297 1.00 78.88 116 ARG A CA 1
ATOM 914 C C . ARG A 1 116 ? -13.332 4.203 -7.966 1.00 78.88 116 ARG A C 1
ATOM 916 O O . ARG A 1 116 ? -13.933 4.445 -9.008 1.00 78.88 116 ARG A O 1
ATOM 923 N N . GLN A 1 117 ? -12.494 5.074 -7.407 1.00 76.12 117 GLN A N 1
ATOM 924 C CA . GLN A 1 117 ? -12.220 6.400 -7.971 1.00 76.12 117 GLN A CA 1
ATOM 925 C C . GLN A 1 117 ? -11.531 6.315 -9.339 1.00 76.12 117 GLN A C 1
ATOM 927 O O . GLN A 1 117 ? -11.955 6.996 -10.271 1.00 76.12 117 GLN A O 1
ATOM 932 N N . LEU A 1 118 ? -10.544 5.426 -9.492 1.00 75.62 118 LEU A N 1
ATOM 933 C CA . LEU A 1 118 ? -9.882 5.171 -10.777 1.00 75.62 118 LEU A CA 1
ATOM 934 C C . LEU A 1 118 ? -10.841 4.596 -11.826 1.00 75.62 118 LEU A C 1
ATOM 936 O O . LEU A 1 118 ? -10.762 4.960 -12.993 1.00 75.62 118 LEU A O 1
ATOM 940 N N . SER A 1 119 ? -11.772 3.735 -11.412 1.00 70.94 119 SER A N 1
ATOM 941 C CA . SER A 1 119 ? -12.772 3.137 -12.310 1.00 70.94 119 SER A CA 1
ATOM 942 C C . SER A 1 119 ? -13.825 4.140 -12.792 1.00 70.94 119 SER A C 1
ATOM 944 O O . SER A 1 119 ? -14.471 3.911 -13.810 1.00 70.94 119 SER A O 1
ATOM 946 N N . VAL A 1 120 ? -14.026 5.232 -12.048 1.00 73.94 120 VAL A N 1
ATOM 947 C CA . VAL A 1 120 ? -14.978 6.307 -12.373 1.00 73.94 120 VAL A CA 1
ATOM 948 C C . VAL A 1 120 ? -14.317 7.419 -13.194 1.00 73.94 120 VAL A C 1
ATOM 950 O O . VAL A 1 120 ? -15.021 8.230 -13.797 1.00 73.94 120 VAL A O 1
ATOM 953 N N . LEU A 1 121 ? -12.980 7.458 -13.260 1.00 71.62 121 LEU A N 1
ATOM 954 C CA . LEU A 1 121 ? -12.273 8.392 -14.127 1.00 71.62 121 LEU A CA 1
ATOM 955 C C . LEU A 1 121 ? -12.671 8.110 -15.588 1.00 71.62 121 LEU A C 1
ATOM 957 O O . LEU A 1 121 ? -12.574 6.957 -16.020 1.00 71.62 121 LEU A O 1
ATOM 961 N N . PRO A 1 122 ? -13.131 9.121 -16.355 1.00 58.84 122 PRO A N 1
ATOM 962 C CA . PRO A 1 122 ? -13.435 8.937 -17.764 1.00 58.84 122 PRO A CA 1
ATOM 963 C C . PRO A 1 122 ? -12.219 8.335 -18.459 1.00 58.84 122 PRO A C 1
ATOM 965 O O . PRO A 1 122 ? -11.128 8.904 -18.427 1.00 58.84 122 PRO A O 1
ATOM 968 N N . HIS A 1 123 ? -12.405 7.161 -19.054 1.00 52.06 123 HIS A N 1
ATOM 969 C CA . HIS A 1 123 ? -11.392 6.555 -19.897 1.00 52.06 123 HIS A CA 1
ATOM 970 C C . HIS A 1 123 ? -11.279 7.447 -21.129 1.00 52.06 123 HIS A C 1
ATOM 972 O O . HIS A 1 123 ? -12.181 7.411 -21.960 1.00 52.06 123 HIS A O 1
ATOM 978 N N . ASP A 1 124 ? -10.263 8.310 -21.202 1.00 45.91 124 ASP A N 1
ATOM 979 C CA . ASP A 1 124 ? -10.102 9.226 -22.329 1.00 45.91 124 ASP A CA 1
ATOM 980 C C . ASP A 1 124 ? -9.899 8.405 -23.619 1.00 45.91 124 ASP A C 1
ATOM 982 O O . ASP A 1 124 ? -8.840 7.792 -23.808 1.00 45.91 124 ASP A O 1
ATOM 986 N N . PRO A 1 125 ? -10.907 8.331 -24.511 1.00 46.56 125 PRO A N 1
ATOM 987 C CA . PRO A 1 125 ? -10.829 7.507 -25.709 1.00 46.56 125 PRO A CA 1
ATOM 988 C C . PRO A 1 125 ? -9.904 8.125 -26.766 1.00 46.56 125 PRO A C 1
ATOM 990 O O . PRO A 1 125 ? -9.615 7.466 -27.770 1.00 46.56 125 PRO A O 1
ATOM 993 N N . ALA A 1 126 ? -9.385 9.343 -26.547 1.00 44.91 126 ALA A N 1
ATOM 994 C CA . ALA A 1 126 ? -8.332 9.918 -27.380 1.00 44.91 126 ALA A CA 1
ATOM 995 C C . ALA A 1 126 ? -7.034 9.087 -27.336 1.00 44.91 126 ALA A C 1
ATOM 997 O O . ALA A 1 126 ? -6.259 9.118 -28.287 1.00 44.91 126 ALA A O 1
ATOM 998 N N . LEU A 1 127 ? -6.829 8.278 -26.287 1.00 44.56 127 LEU A N 1
ATOM 999 C CA . LEU A 1 127 ? -5.723 7.316 -26.200 1.00 44.56 127 LEU A CA 1
ATOM 1000 C C . LEU A 1 127 ? -6.055 5.937 -26.808 1.00 44.56 127 LEU A C 1
ATOM 1002 O O . LEU A 1 127 ? -5.156 5.119 -26.984 1.00 44.56 127 LEU A O 1
ATOM 1006 N N . ALA A 1 128 ? -7.323 5.671 -27.144 1.00 42.56 128 ALA A N 1
ATOM 1007 C CA . ALA A 1 128 ? -7.791 4.395 -27.704 1.00 42.56 128 ALA A CA 1
ATOM 1008 C C . ALA A 1 128 ? -8.114 4.460 -29.211 1.00 42.56 128 ALA A C 1
ATOM 1010 O O . ALA A 1 128 ? -8.295 3.425 -29.851 1.00 42.56 128 ALA A O 1
ATOM 1011 N N . SER A 1 129 ? -8.158 5.658 -29.797 1.00 34.12 129 SER A N 1
ATOM 1012 C CA . SER A 1 129 ? -8.546 5.879 -31.196 1.00 34.12 129 SER A CA 1
ATOM 1013 C C . SER A 1 129 ? -7.323 6.100 -32.088 1.00 34.12 129 SER A C 1
ATOM 1015 O O . SER A 1 129 ? -7.139 7.164 -32.669 1.00 34.12 129 SER A O 1
ATOM 1017 N N . GLY A 1 130 ? -6.470 5.084 -32.210 1.00 44.47 130 GLY A N 1
ATOM 1018 C CA . GLY A 1 130 ? -5.531 4.998 -33.326 1.00 44.47 130 GLY A CA 1
ATOM 1019 C C . GLY A 1 130 ? -6.273 4.558 -34.587 1.00 44.47 130 GLY A C 1
ATOM 1020 O O . GLY A 1 130 ? -6.232 3.382 -34.937 1.00 44.47 130 GLY A O 1
ATOM 1021 N N . THR A 1 131 ? -6.989 5.466 -35.251 1.00 36.31 131 THR A N 1
ATOM 1022 C CA . THR A 1 131 ? -7.515 5.211 -36.600 1.00 36.31 131 THR A CA 1
ATOM 1023 C C . THR A 1 131 ? -6.489 5.655 -37.633 1.00 36.31 131 THR A C 1
ATOM 1025 O O . THR A 1 131 ? -6.182 6.839 -37.751 1.00 36.31 131 THR A O 1
ATOM 1028 N N . ALA A 1 132 ? -5.959 4.680 -38.365 1.00 34.53 132 ALA A N 1
ATOM 1029 C CA . ALA A 1 132 ? -5.170 4.876 -39.569 1.00 34.53 132 ALA A CA 1
ATOM 1030 C C . ALA A 1 132 ? -6.009 5.526 -40.687 1.00 34.53 132 ALA A C 1
ATOM 1032 O O . ALA A 1 132 ? -7.099 5.041 -40.968 1.00 34.53 132 ALA A O 1
ATOM 1033 N N . GLU A 1 133 ? -5.499 6.585 -41.324 1.00 27.59 133 GLU A N 1
ATOM 1034 C CA . GLU A 1 133 ? -5.137 6.626 -42.758 1.00 27.59 133 GLU A CA 1
ATOM 1035 C C . GLU A 1 133 ? -4.472 7.977 -43.127 1.00 27.59 133 GLU A C 1
ATOM 1037 O O . GLU A 1 133 ? -4.602 8.940 -42.368 1.00 27.59 133 GLU A O 1
ATOM 1042 N N . PRO A 1 134 ? -3.671 8.037 -44.213 1.00 48.34 134 PRO A N 1
ATOM 1043 C CA . PRO A 1 134 ? -2.581 8.992 -44.375 1.00 48.34 134 PRO A CA 1
ATOM 1044 C C . PRO A 1 134 ? -2.987 10.216 -45.198 1.00 48.34 134 PRO A C 1
ATOM 1046 O O . PRO A 1 134 ? -3.623 10.070 -46.231 1.00 48.34 134 PRO A O 1
ATOM 1049 N N . ASP A 1 135 ? -2.535 11.405 -44.802 1.00 28.61 135 ASP A N 1
ATOM 1050 C CA . ASP A 1 135 ? -1.793 12.304 -45.696 1.00 28.61 135 ASP A CA 1
ATOM 1051 C C . ASP A 1 135 ? -1.341 13.577 -44.965 1.00 28.61 135 ASP A C 1
ATOM 1053 O O . ASP A 1 135 ? -2.032 14.084 -44.085 1.00 28.61 135 ASP A O 1
ATOM 1057 N N . GLY A 1 136 ? -0.202 14.127 -45.391 1.00 30.23 136 GLY A N 1
ATOM 1058 C CA . GLY A 1 136 ? 0.090 15.558 -45.250 1.00 30.23 136 GLY A CA 1
ATOM 1059 C C . GLY A 1 136 ? 0.601 16.074 -43.897 1.00 30.23 136 GLY A C 1
ATOM 1060 O O . GLY A 1 136 ? -0.152 16.594 -43.088 1.00 30.23 136 GLY A O 1
ATOM 1061 N N . ALA A 1 137 ? 1.926 16.025 -43.730 1.00 34.72 137 ALA A N 1
ATOM 1062 C CA . ALA A 1 137 ? 2.791 17.024 -43.082 1.00 34.72 137 ALA A CA 1
ATOM 1063 C C . ALA A 1 137 ? 2.209 17.949 -41.980 1.00 34.72 137 ALA A C 1
ATOM 1065 O O . ALA A 1 137 ? 1.532 18.925 -42.285 1.00 34.72 137 ALA A O 1
ATOM 1066 N N . ALA A 1 138 ? 2.658 17.756 -40.730 1.00 29.12 138 ALA A N 1
ATOM 1067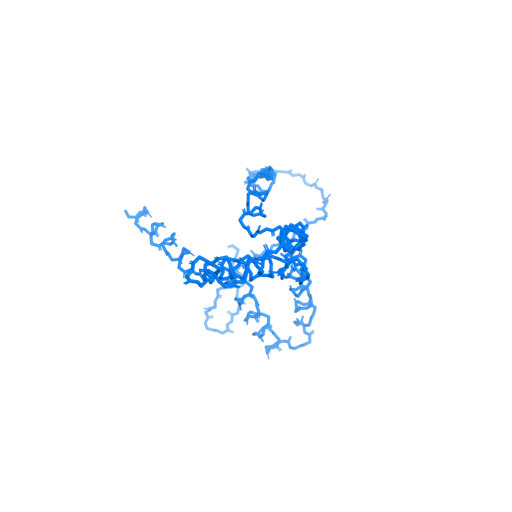 C CA . ALA A 1 138 ? 3.414 18.742 -39.928 1.00 29.12 138 ALA A CA 1
ATOM 1068 C C . ALA A 1 138 ? 3.324 18.465 -38.409 1.00 29.12 138 ALA A C 1
ATOM 1070 O O . ALA A 1 138 ? 2.256 18.491 -37.813 1.00 29.12 138 ALA A O 1
ATOM 1071 N N . SER A 1 139 ? 4.498 18.264 -37.805 1.00 37.38 139 SER A N 1
ATOM 1072 C CA . SER A 1 139 ? 4.942 18.724 -36.477 1.00 37.38 139 SER A CA 1
ATOM 1073 C C . SER A 1 139 ? 3.959 18.741 -35.288 1.00 37.38 139 SER A C 1
ATOM 1075 O O . SER A 1 139 ? 3.236 19.716 -35.118 1.00 37.38 139 SER A O 1
ATOM 1077 N N . ALA A 1 140 ? 4.102 17.800 -34.342 1.00 27.42 140 ALA A N 1
ATOM 1078 C CA . ALA A 1 140 ? 4.032 18.094 -32.899 1.00 27.42 140 ALA A CA 1
ATOM 1079 C C . ALA A 1 140 ? 4.554 16.928 -32.038 1.00 27.42 140 ALA A C 1
ATOM 1081 O O . ALA A 1 140 ? 4.163 15.774 -32.180 1.00 27.42 140 ALA A O 1
ATOM 1082 N N . THR A 1 141 ? 5.454 17.275 -31.127 1.00 38.66 141 THR A N 1
ATOM 1083 C CA . THR A 1 141 ? 6.155 16.432 -30.160 1.00 38.66 141 THR A CA 1
ATOM 1084 C C . THR A 1 141 ? 5.268 16.109 -28.951 1.00 38.66 141 THR A C 1
ATOM 1086 O O . THR A 1 141 ? 4.925 17.040 -28.231 1.00 38.66 141 THR A O 1
ATOM 1089 N N . ALA A 1 142 ? 4.965 14.829 -28.678 1.00 30.17 142 ALA A N 1
ATOM 1090 C CA . ALA A 1 142 ? 4.845 14.250 -27.324 1.00 30.17 142 ALA A CA 1
ATOM 1091 C C . ALA A 1 142 ? 4.508 12.736 -27.326 1.00 30.17 142 ALA A C 1
ATOM 1093 O O . ALA A 1 142 ? 3.613 12.294 -28.031 1.00 30.17 142 ALA A O 1
ATOM 1094 N N . TYR A 1 143 ? 5.164 12.015 -26.404 1.00 28.75 143 TYR A N 1
ATOM 1095 C CA . TYR A 1 143 ? 4.716 10.806 -25.681 1.00 28.75 143 TYR A CA 1
ATOM 1096 C C . TYR A 1 143 ? 4.837 9.386 -26.309 1.00 28.75 143 TYR A C 1
ATOM 1098 O O . TYR A 1 143 ? 4.001 8.920 -27.069 1.00 28.75 143 TYR A O 1
ATOM 1106 N N . TYR A 1 144 ? 5.911 8.711 -25.857 1.00 30.31 144 TYR A N 1
ATOM 1107 C CA . TYR A 1 144 ? 6.256 7.279 -25.691 1.00 30.31 144 TYR A CA 1
ATOM 1108 C C . TYR A 1 144 ? 5.742 6.172 -26.641 1.00 30.31 144 TYR A C 1
ATOM 1110 O O . TYR A 1 144 ? 4.573 5.801 -26.585 1.00 30.31 144 TYR A O 1
ATOM 1118 N N . PRO A 1 145 ? 6.670 5.433 -27.290 1.00 36.56 145 PRO A N 1
ATOM 1119 C CA . PRO A 1 145 ? 6.462 4.043 -27.681 1.00 36.56 145 PRO A CA 1
ATOM 1120 C C . PRO A 1 145 ? 7.141 3.070 -26.692 1.00 36.56 145 PRO A C 1
ATOM 1122 O O . PRO A 1 145 ? 8.358 3.096 -26.512 1.00 36.56 145 PRO A O 1
ATOM 1125 N N . LEU A 1 146 ? 6.373 2.154 -26.094 1.00 43.12 146 LEU A N 1
ATOM 1126 C CA . LEU A 1 146 ? 6.888 0.849 -25.661 1.00 43.12 146 LEU A CA 1
ATOM 1127 C C . LEU A 1 146 ? 6.632 -0.131 -26.813 1.00 43.12 146 LEU A C 1
ATOM 1129 O O . LEU A 1 146 ? 5.498 -0.557 -27.014 1.00 43.12 146 LEU A O 1
ATOM 1133 N N . CYS A 1 147 ? 7.668 -0.480 -27.578 1.00 32.12 147 CYS A N 1
ATOM 1134 C CA . CYS A 1 147 ? 7.607 -1.562 -28.563 1.00 32.12 147 CYS A CA 1
ATOM 1135 C C . CYS A 1 147 ? 8.652 -2.630 -28.211 1.00 32.12 147 CYS A C 1
ATOM 1137 O O . CYS A 1 147 ? 9.794 -2.315 -27.877 1.00 32.12 147 CYS A O 1
ATOM 1139 N N . GLY A 1 148 ? 8.203 -3.886 -28.182 1.00 37.06 148 GLY A N 1
ATOM 1140 C CA . GLY A 1 148 ? 8.908 -5.022 -27.597 1.00 37.06 148 GLY A CA 1
ATOM 1141 C C . GLY A 1 148 ? 10.111 -5.501 -28.405 1.00 37.06 148 GLY A C 1
ATOM 1142 O O . GLY A 1 148 ? 10.091 -5.537 -29.630 1.00 37.06 148 GLY A O 1
ATOM 1143 N N . ALA A 1 149 ? 11.147 -5.941 -27.694 1.00 30.27 149 ALA A N 1
ATOM 1144 C CA . ALA A 1 149 ? 12.259 -6.679 -28.275 1.00 30.27 149 ALA A CA 1
ATOM 1145 C C . ALA A 1 149 ? 11.921 -8.180 -28.322 1.00 30.27 149 ALA A C 1
ATOM 1147 O O . ALA A 1 149 ? 11.569 -8.772 -27.301 1.00 30.27 149 ALA A O 1
ATOM 1148 N N . GLN A 1 150 ? 12.056 -8.806 -29.492 1.00 32.56 150 GLN A N 1
ATOM 1149 C CA . GLN A 1 150 ? 12.147 -10.263 -29.629 1.00 32.56 150 GLN A CA 1
ATOM 1150 C C . GLN A 1 150 ? 13.627 -10.640 -29.759 1.00 32.56 150 GLN A C 1
ATOM 1152 O O . GLN A 1 150 ? 14.354 -10.067 -30.571 1.00 32.56 150 GLN A O 1
ATOM 1157 N N . THR A 1 151 ? 14.088 -11.588 -28.946 1.00 32.91 151 THR A N 1
ATOM 1158 C CA . THR A 1 151 ? 15.466 -12.087 -28.958 1.00 32.91 151 THR A CA 1
ATOM 1159 C C . THR A 1 151 ? 15.570 -13.352 -29.804 1.00 32.91 151 THR A C 1
ATOM 1161 O O . THR A 1 151 ? 15.008 -14.387 -29.455 1.00 32.91 151 THR A O 1
ATOM 1164 N N . THR A 1 152 ? 16.371 -13.307 -30.871 1.00 37.31 152 THR A N 1
ATOM 1165 C CA . THR A 1 152 ? 16.811 -14.523 -31.574 1.00 37.31 152 THR A CA 1
ATOM 1166 C C . THR A 1 152 ? 18.310 -14.434 -31.850 1.00 37.31 152 THR A C 1
ATOM 1168 O O . THR A 1 152 ? 18.781 -13.454 -32.414 1.00 37.31 152 THR A O 1
ATOM 1171 N N . ASN A 1 153 ? 19.071 -15.441 -31.403 1.00 35.44 153 ASN A N 1
ATOM 1172 C CA . ASN A 1 153 ? 20.529 -15.563 -31.571 1.00 35.44 153 ASN A CA 1
ATOM 1173 C C . ASN A 1 153 ? 21.347 -14.314 -31.188 1.00 35.44 153 ASN A C 1
ATOM 1175 O O . ASN A 1 153 ? 22.206 -13.861 -31.941 1.00 35.44 153 ASN A O 1
ATOM 1179 N N . GLY A 1 154 ? 21.079 -13.750 -30.004 1.00 42.50 154 GLY A N 1
ATOM 1180 C CA . GLY A 1 154 ? 21.942 -12.733 -29.384 1.00 42.50 154 GLY A CA 1
ATOM 1181 C C . GLY A 1 154 ? 22.065 -11.403 -30.136 1.00 42.50 154 GLY A C 1
ATOM 1182 O O . GLY A 1 154 ? 22.850 -10.556 -29.724 1.00 42.50 154 GLY A O 1
ATOM 1183 N N . THR A 1 155 ? 21.287 -11.195 -31.199 1.00 34.56 155 THR A N 1
ATOM 1184 C CA . THR A 1 155 ? 21.268 -9.958 -31.985 1.00 34.56 155 THR A CA 1
ATOM 1185 C C . THR A 1 155 ? 19.863 -9.371 -31.912 1.00 34.56 155 THR A C 1
ATOM 1187 O O . THR A 1 155 ? 18.888 -10.040 -32.248 1.00 34.56 155 THR A O 1
ATOM 1190 N N . ILE A 1 156 ? 19.744 -8.137 -31.418 1.00 38.34 156 ILE A N 1
ATOM 1191 C CA . ILE A 1 156 ? 18.467 -7.416 -31.367 1.00 38.34 156 ILE A CA 1
ATOM 1192 C C . ILE A 1 156 ? 18.254 -6.781 -32.741 1.00 38.34 156 ILE A C 1
ATOM 1194 O O . ILE A 1 156 ? 18.958 -5.841 -33.105 1.00 38.34 156 ILE A O 1
ATOM 1198 N N . THR A 1 157 ? 17.296 -7.292 -33.509 1.00 33.44 157 THR A N 1
ATOM 1199 C CA . THR A 1 157 ? 16.851 -6.675 -34.764 1.00 33.44 157 THR A CA 1
ATOM 1200 C C . THR A 1 157 ? 15.467 -6.075 -34.548 1.00 33.44 157 THR A C 1
ATOM 1202 O O . THR A 1 157 ? 14.546 -6.766 -34.118 1.00 33.44 157 THR A O 1
ATOM 1205 N N . LEU A 1 158 ? 15.342 -4.776 -34.822 1.00 30.75 158 LEU A N 1
ATOM 1206 C CA . LEU A 1 158 ? 14.076 -4.045 -34.827 1.00 30.75 158 LEU A CA 1
ATOM 1207 C C .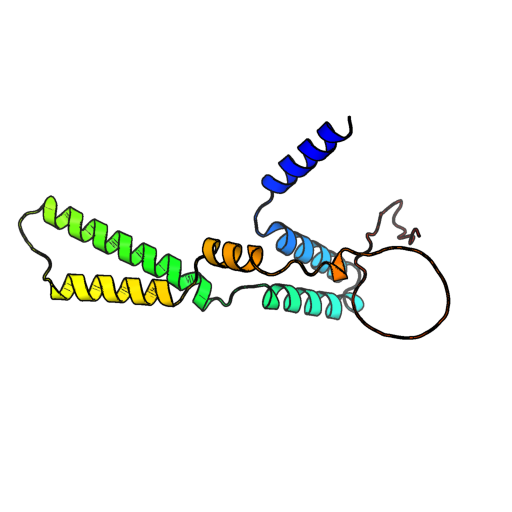 LEU A 1 158 ? 13.234 -4.563 -36.000 1.00 30.75 158 LEU A C 1
ATOM 1209 O O . LEU A 1 158 ? 13.641 -4.408 -37.150 1.00 30.75 158 LEU A O 1
ATOM 1213 N N . VAL A 1 159 ? 12.098 -5.202 -35.720 1.00 33.69 159 VAL A N 1
ATOM 1214 C CA . VAL A 1 159 ? 11.147 -5.629 -36.757 1.00 33.69 159 VAL A CA 1
ATOM 1215 C C . VAL A 1 159 ? 10.025 -4.598 -36.798 1.00 33.69 159 VAL A C 1
ATOM 1217 O O . VAL A 1 159 ? 9.417 -4.327 -35.761 1.00 33.69 159 VAL A O 1
ATOM 1220 N N . GLN A 1 160 ? 9.839 -3.981 -37.967 1.00 35.47 160 GLN A N 1
ATOM 1221 C CA . GLN A 1 160 ? 8.735 -3.063 -38.254 1.00 35.47 160 GLN A CA 1
ATOM 1222 C C . GLN A 1 160 ? 7.424 -3.816 -38.468 1.00 35.47 160 GLN A C 1
ATOM 1224 O O . GLN A 1 160 ? 7.487 -4.971 -38.949 1.00 35.47 160 GLN A O 1
#

pLDDT: mean 70.32, std 21.06, range [27.42, 95.56]

Sequence (160 aa):
MGIDKTQQQLARLLRLKPDWAVSYGDSLVRQALTLWPEQAKPLAQQWQQQVAAAALPAPELNGWHEGMTQLQQLANRLNALDEKRGKYMTVSELKSAVFAMTQSFTRAIPAEEQLRQLSVLPHDPALASGTAEPDGAASATAYYPLCGAQTTNGTITLVQ

Organism: NCBI:txid69218

InterPro domains:
  IPR021069 ImpA, C-terminal [PF12486] (6-120)

Radius of gyration: 25.78 Å; chains: 1; bounding box: 45×40×83 Å

Secondary structure (DSSP, 8-state):
-HHHHHHHHHHHHTTS-TTHHHHHHHHHHHHHHHH-TTTHHHHHHHHHHHHHHHSPPHHHHHHHHHHHHHHHHHHHHHHHHHH-TT-PPPHHHHHHHHHHHHHHHHH---HHHHHHHHHHS---GGGT-------------------PPPPBTTB-----